Protein AF-A0A7Z0DL35-F1 (afdb_monomer_lite)

Secondary structure (DSSP, 8-state):
--S---EEE---HHHHHHHHHHHHHS---SSPPPPB-SSEEEHHHHHHHHHHHTT-----------HHHHHHHHTTTTS--SPBSSS--HHHHHHHHTS--

Radius of gyration: 16.34 Å; chains: 1; bounding box: 38×23×43 Å

pLDDT: mean 86.92, std 10.4, range [43.53, 97.44]

Sequence (101 aa):
MPFTLLRARLTSCRTAAARLAELTLGRPAGRVADMAGPRTYSLEELQCSYLETVGKRRVRLPIRVPGKAGKAYRAGVNLSSETPAGTETWEEFLAAHVLAA

Foldseek 3Di:
DFAQQQKFFDDDPVLVVVVVVVCVPDDPDDDDDDAGHPDIDGPCRLVVLLCVLLVHDDDDGGDQDDDDVSVCSVVVVVPDPDDHRDHDDPNNVSVVPVNVD

Structure (mmCIF, N/CA/C/O backbone):
data_AF-A0A7Z0DL35-F1
#
_entry.id   AF-A0A7Z0DL35-F1
#
loop_
_atom_site.group_PDB
_atom_site.id
_atom_site.type_symbol
_atom_site.label_atom_id
_atom_site.label_alt_id
_atom_site.label_comp_id
_atom_site.label_asym_id
_atom_site.label_entity_id
_atom_site.label_seq_id
_atom_site.pdbx_PDB_ins_code
_atom_site.Cartn_x
_atom_site.Cartn_y
_atom_site.Cartn_z
_atom_site.occupancy
_atom_site.B_iso_or_equiv
_atom_site.auth_seq_id
_atom_site.auth_comp_id
_atom_site.auth_asym_id
_atom_site.auth_atom_id
_atom_site.pdbx_PDB_model_num
ATOM 1 N N . MET A 1 1 ? -0.309 13.331 20.214 1.00 43.53 1 MET A N 1
ATOM 2 C CA . MET A 1 1 ? -0.426 12.913 18.802 1.00 43.53 1 MET A CA 1
ATOM 3 C C . MET A 1 1 ? -0.403 11.395 18.734 1.00 43.53 1 MET A C 1
ATOM 5 O O . MET A 1 1 ? 0.687 10.826 18.750 1.00 43.53 1 MET A O 1
ATOM 9 N N . PRO A 1 2 ? -1.560 10.724 18.798 1.00 51.19 2 PRO A N 1
ATOM 10 C CA . PRO A 1 2 ? -1.608 9.277 18.730 1.00 51.19 2 PRO A CA 1
ATOM 11 C C . PRO A 1 2 ? -1.643 8.811 17.265 1.00 51.19 2 PRO A C 1
ATOM 13 O O . PRO A 1 2 ? -2.081 9.548 16.395 1.00 51.19 2 PRO A O 1
ATOM 16 N N . PHE A 1 3 ? -1.179 7.584 17.040 1.00 53.69 3 PHE A N 1
ATOM 17 C CA . PHE A 1 3 ? -1.045 6.856 15.775 1.00 53.69 3 PHE A CA 1
ATOM 18 C C . PHE A 1 3 ? 0.199 7.212 14.951 1.00 53.69 3 PHE A C 1
ATOM 20 O O . PHE A 1 3 ? 0.497 8.353 14.609 1.00 53.69 3 PHE A O 1
ATOM 27 N N . THR A 1 4 ? 0.999 6.179 14.697 1.00 56.56 4 THR A N 1
ATOM 28 C CA . THR A 1 4 ? 2.170 6.233 13.826 1.00 56.56 4 THR A CA 1
ATOM 29 C C . THR A 1 4 ? 1.756 6.821 12.477 1.00 56.56 4 THR A C 1
ATOM 31 O O . THR A 1 4 ? 0.903 6.253 11.807 1.00 56.56 4 THR A O 1
ATOM 34 N N . LEU A 1 5 ? 2.382 7.931 12.064 1.00 69.06 5 LEU A N 1
ATOM 35 C CA . LEU A 1 5 ? 2.221 8.548 10.7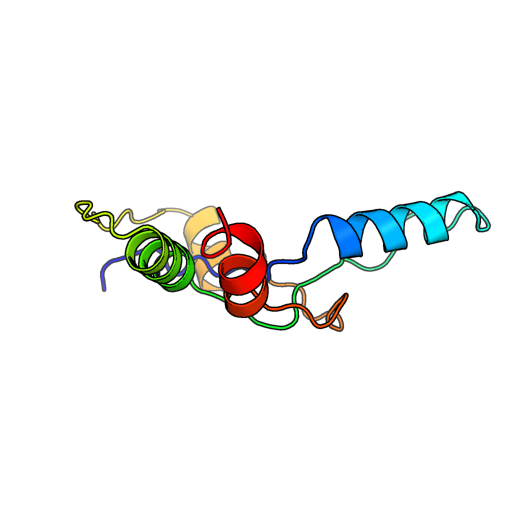37 1.00 69.06 5 LEU A CA 1
ATOM 36 C C . LEU A 1 5 ? 2.864 7.682 9.638 1.00 69.06 5 LEU A C 1
ATOM 38 O O . LEU A 1 5 ? 3.588 8.187 8.783 1.00 69.06 5 LEU A O 1
ATOM 42 N N . LEU A 1 6 ? 2.673 6.365 9.693 1.00 84.56 6 LEU A N 1
ATOM 43 C CA . LEU A 1 6 ? 3.023 5.510 8.580 1.00 84.56 6 LEU A CA 1
ATOM 44 C C . LEU A 1 6 ? 2.013 5.809 7.486 1.00 84.56 6 LEU A C 1
ATOM 46 O O . LEU A 1 6 ? 0.805 5.639 7.664 1.00 84.56 6 LEU A O 1
ATOM 50 N N . ARG A 1 7 ? 2.543 6.287 6.371 1.00 90.38 7 ARG A N 1
ATOM 51 C CA . ARG A 1 7 ? 1.793 6.509 5.151 1.00 90.38 7 ARG A CA 1
ATOM 52 C C . ARG A 1 7 ? 2.220 5.486 4.115 1.00 90.38 7 ARG A C 1
ATOM 54 O O . ARG A 1 7 ? 3.369 5.058 4.133 1.00 90.38 7 ARG A O 1
ATOM 61 N N . ALA A 1 8 ? 1.333 5.118 3.208 1.00 89.50 8 ALA A N 1
ATOM 62 C CA . ALA A 1 8 ? 1.614 4.205 2.112 1.00 89.50 8 ALA A CA 1
ATOM 63 C C . ALA A 1 8 ? 0.889 4.659 0.842 1.00 89.50 8 ALA A C 1
ATOM 65 O O . ALA A 1 8 ? -0.169 5.283 0.911 1.00 89.50 8 ALA A O 1
ATOM 66 N N . ARG A 1 9 ? 1.450 4.319 -0.320 1.00 91.50 9 ARG A N 1
ATOM 67 C CA . ARG A 1 9 ? 0.774 4.421 -1.619 1.00 91.50 9 ARG A CA 1
ATOM 68 C C . ARG A 1 9 ? 0.461 3.004 -2.084 1.00 91.50 9 ARG A C 1
ATOM 70 O O . ARG A 1 9 ? 1.384 2.247 -2.362 1.00 91.50 9 ARG A O 1
ATOM 77 N N . LEU A 1 10 ? -0.817 2.635 -2.127 1.00 89.00 10 LEU A N 1
ATOM 78 C CA . LEU A 1 10 ? -1.247 1.272 -2.459 1.00 89.00 10 LEU A CA 1
ATOM 79 C C . LEU A 1 10 ? -1.449 1.106 -3.963 1.00 89.00 10 LEU A C 1
ATOM 81 O O . LEU A 1 10 ? -2.169 1.892 -4.566 1.00 89.00 10 LEU A O 1
ATOM 85 N N . THR A 1 11 ? -0.861 0.069 -4.551 1.00 92.12 11 THR A N 1
ATOM 86 C CA . THR A 1 11 ? -1.177 -0.361 -5.921 1.00 92.12 11 THR A CA 1
ATOM 87 C C . THR A 1 11 ? -1.926 -1.689 -5.879 1.00 92.12 11 THR A C 1
ATOM 89 O O . THR A 1 11 ? -1.709 -2.495 -4.970 1.00 92.12 11 THR A O 1
ATOM 92 N N . SER A 1 12 ? -2.815 -1.921 -6.843 1.00 91.25 12 SER A N 1
ATOM 93 C CA . SER A 1 12 ? -3.579 -3.162 -6.904 1.00 91.25 12 SER A CA 1
ATOM 94 C C . SER A 1 12 ? -2.765 -4.309 -7.495 1.00 91.25 12 SER A C 1
ATOM 96 O O . SER A 1 12 ? -1.896 -4.118 -8.351 1.00 91.25 12 SER A O 1
ATOM 98 N N . CYS A 1 13 ? -3.083 -5.539 -7.080 1.00 92.62 13 CYS A N 1
ATOM 99 C CA . CYS A 1 13 ? -2.447 -6.740 -7.624 1.00 92.62 13 CYS A CA 1
ATOM 100 C C . CYS A 1 13 ? -2.627 -6.846 -9.144 1.00 92.62 13 CYS A C 1
ATOM 102 O O . CYS A 1 13 ? -1.721 -7.307 -9.830 1.00 92.62 13 CYS A O 1
ATOM 104 N N . ARG A 1 14 ? -3.763 -6.378 -9.679 1.00 92.00 14 ARG A N 1
ATOM 105 C CA . ARG A 1 14 ? -4.028 -6.337 -11.123 1.00 92.00 14 ARG A CA 1
ATOM 106 C C . ARG A 1 14 ? -3.019 -5.449 -11.851 1.00 92.00 14 ARG A C 1
ATOM 108 O O . ARG A 1 14 ? -2.435 -5.876 -12.844 1.00 92.00 14 ARG A O 1
ATOM 115 N N . THR A 1 15 ? -2.782 -4.247 -11.328 1.00 93.06 15 THR A N 1
ATOM 116 C CA . THR A 1 15 ? -1.811 -3.300 -11.892 1.00 93.06 15 THR A CA 1
ATOM 117 C C . THR A 1 15 ? -0.387 -3.852 -11.805 1.00 93.06 15 THR A C 1
ATOM 119 O O . THR A 1 15 ? 0.350 -3.825 -12.790 1.00 93.06 15 THR A O 1
ATOM 122 N N . ALA A 1 16 ? -0.013 -4.419 -10.653 1.00 92.75 16 ALA A N 1
ATOM 123 C CA . ALA A 1 16 ? 1.289 -5.057 -10.462 1.00 92.75 16 ALA A CA 1
ATOM 124 C C . ALA A 1 16 ? 1.510 -6.231 -11.431 1.00 92.75 16 ALA A C 1
ATOM 126 O O . ALA A 1 16 ? 2.562 -6.321 -12.061 1.00 92.75 16 ALA A O 1
ATOM 127 N N . ALA A 1 17 ? 0.511 -7.101 -11.600 1.00 94.81 17 ALA A N 1
ATOM 128 C CA . ALA A 1 17 ? 0.585 -8.243 -12.506 1.00 94.81 17 ALA A CA 1
ATOM 129 C C . ALA A 1 17 ? 0.759 -7.813 -13.969 1.00 94.81 17 ALA A C 1
ATOM 131 O O . ALA A 1 17 ? 1.599 -8.373 -14.670 1.00 94.81 17 ALA A O 1
ATOM 132 N N . ALA A 1 18 ? 0.021 -6.790 -14.415 1.00 94.44 18 ALA A N 1
ATOM 133 C CA . ALA A 1 18 ? 0.168 -6.249 -15.764 1.00 94.44 18 ALA A CA 1
ATOM 134 C C . ALA A 1 18 ? 1.592 -5.725 -16.010 1.00 94.44 18 ALA A C 1
ATOM 136 O O . ALA A 1 18 ? 2.210 -6.064 -17.020 1.00 94.44 18 ALA A O 1
ATOM 137 N N . ARG A 1 19 ? 2.151 -4.973 -15.052 1.00 93.69 19 ARG A N 1
ATOM 138 C CA . ARG A 1 19 ? 3.523 -4.461 -15.155 1.00 93.69 19 ARG A CA 1
ATOM 139 C C . ARG A 1 19 ? 4.567 -5.578 -15.132 1.00 93.69 19 ARG A C 1
ATOM 141 O O . ARG A 1 19 ? 5.531 -5.526 -15.888 1.00 93.69 19 ARG A O 1
ATOM 148 N N . LEU A 1 20 ? 4.382 -6.601 -14.299 1.00 94.19 20 LEU A N 1
ATOM 149 C CA . LEU A 1 20 ? 5.272 -7.766 -14.266 1.00 94.19 20 LEU A CA 1
ATOM 150 C C . LEU A 1 20 ? 5.264 -8.532 -15.594 1.00 94.19 20 LEU A C 1
ATOM 152 O O . LEU A 1 20 ? 6.329 -8.923 -16.075 1.00 94.19 20 LEU A O 1
ATOM 156 N N . ALA A 1 21 ? 4.089 -8.721 -16.198 1.00 96.44 21 ALA A N 1
ATOM 157 C CA . ALA A 1 21 ? 3.960 -9.364 -17.501 1.00 96.44 21 ALA A CA 1
ATOM 158 C C . ALA A 1 21 ? 4.659 -8.549 -18.603 1.00 96.44 21 ALA A C 1
ATOM 160 O O . ALA A 1 21 ? 5.455 -9.107 -19.355 1.00 96.44 21 ALA A O 1
ATOM 161 N N . GLU A 1 22 ? 4.435 -7.231 -18.646 1.00 94.88 22 GLU A N 1
ATOM 162 C CA . GLU A 1 22 ? 5.106 -6.314 -19.580 1.00 94.88 22 GLU A CA 1
ATOM 163 C C . GLU A 1 22 ? 6.636 -6.432 -19.489 1.00 94.88 22 GLU A C 1
ATOM 165 O O . GLU A 1 22 ? 7.315 -6.615 -20.498 1.00 94.88 22 GLU A O 1
ATOM 170 N N . LEU A 1 23 ? 7.181 -6.382 -18.270 1.00 95.44 23 LEU A N 1
ATOM 171 C CA . LEU A 1 23 ? 8.626 -6.438 -18.038 1.00 95.44 23 LEU A CA 1
ATOM 172 C C . LEU A 1 23 ? 9.238 -7.792 -18.397 1.00 95.44 23 LEU A C 1
ATOM 174 O O . LEU A 1 23 ? 10.369 -7.845 -18.873 1.00 95.44 23 LEU A O 1
ATOM 178 N N . THR A 1 24 ? 8.498 -8.876 -18.173 1.00 95.69 24 THR A N 1
ATOM 179 C CA . THR A 1 24 ? 8.971 -10.242 -18.433 1.00 95.69 24 THR A CA 1
ATOM 180 C C . THR A 1 24 ? 8.982 -10.566 -19.928 1.00 95.69 24 THR A C 1
ATOM 182 O O . THR A 1 24 ? 9.838 -11.319 -20.383 1.00 95.69 24 THR A O 1
ATOM 185 N N . LEU A 1 25 ? 8.049 -9.997 -20.698 1.00 97.44 25 LEU A N 1
ATOM 186 C CA . LEU A 1 25 ? 7.968 -10.180 -22.153 1.00 97.44 25 LEU A CA 1
ATOM 187 C C . LEU A 1 25 ? 8.915 -9.250 -22.933 1.00 97.44 25 LEU A C 1
ATOM 189 O O . LEU A 1 25 ? 9.144 -9.458 -24.125 1.00 97.44 25 LEU A O 1
ATOM 193 N N . GLY A 1 26 ? 9.451 -8.219 -22.279 1.00 95.31 26 GLY A N 1
ATOM 194 C CA . GLY A 1 26 ? 10.417 -7.288 -22.852 1.00 95.31 26 GLY A CA 1
ATOM 195 C C . GLY A 1 26 ? 11.865 -7.791 -22.824 1.00 95.31 26 GLY A C 1
ATOM 196 O O . GLY A 1 26 ? 12.174 -8.923 -22.457 1.00 95.31 26 GLY A O 1
ATOM 197 N N . ARG A 1 27 ? 12.797 -6.910 -23.205 1.00 95.44 27 ARG A N 1
ATOM 198 C CA . ARG A 1 27 ? 14.234 -7.160 -23.002 1.00 95.44 27 ARG A CA 1
ATOM 199 C C . ARG A 1 27 ? 14.582 -7.019 -21.512 1.00 95.44 27 ARG A C 1
ATOM 201 O O . ARG A 1 27 ? 13.989 -6.167 -20.850 1.00 95.44 27 ARG A O 1
ATOM 208 N N . PRO A 1 28 ? 15.578 -7.763 -20.993 1.00 94.00 28 PRO A N 1
ATOM 209 C CA . PRO A 1 28 ? 16.042 -7.604 -19.617 1.00 94.00 28 PRO A CA 1
ATOM 210 C C . PRO A 1 28 ? 16.392 -6.144 -19.302 1.00 94.00 28 PRO A C 1
ATOM 212 O O . PRO A 1 28 ? 17.255 -5.556 -19.950 1.00 94.00 28 PRO A O 1
ATOM 215 N N . ALA A 1 29 ? 15.714 -5.570 -18.306 1.00 93.06 29 ALA A N 1
ATOM 216 C CA . ALA A 1 29 ? 15.815 -4.146 -17.970 1.00 93.06 29 ALA A CA 1
ATOM 217 C C . ALA A 1 29 ? 16.531 -3.867 -16.633 1.00 93.06 29 ALA A C 1
ATOM 219 O O . ALA A 1 29 ? 16.687 -2.712 -16.247 1.00 93.06 29 ALA A O 1
ATOM 220 N N . GLY A 1 30 ? 16.976 -4.903 -15.910 1.00 93.00 30 GLY A N 1
ATOM 221 C CA . GLY A 1 30 ? 17.592 -4.741 -14.590 1.00 93.00 30 GLY A CA 1
ATOM 222 C C . GLY A 1 30 ? 16.618 -4.149 -13.562 1.00 93.00 30 GLY A C 1
ATOM 223 O O . GLY A 1 30 ? 15.465 -4.574 -13.482 1.00 93.00 30 GLY A O 1
ATOM 224 N N . ARG A 1 31 ? 17.077 -3.181 -12.753 1.00 92.31 31 ARG A N 1
ATOM 225 C CA . ARG A 1 31 ? 16.209 -2.464 -11.806 1.00 92.31 31 ARG A CA 1
ATOM 226 C C . ARG A 1 31 ? 15.343 -1.458 -12.565 1.00 92.31 31 ARG A C 1
ATOM 228 O O . ARG A 1 31 ? 15.858 -0.509 -13.146 1.00 92.31 31 ARG A O 1
ATOM 235 N N . VAL A 1 32 ? 14.033 -1.642 -12.484 1.00 91.06 32 VAL A N 1
ATOM 236 C CA . VAL A 1 32 ? 13.030 -0.724 -13.036 1.00 91.06 32 VAL A CA 1
ATOM 237 C C . VAL A 1 32 ? 12.506 0.233 -11.965 1.00 91.06 32 VAL A C 1
ATOM 239 O O . VAL A 1 32 ? 12.728 0.012 -10.775 1.00 91.06 32 VAL A O 1
ATOM 242 N N . ALA A 1 33 ? 11.817 1.292 -12.395 1.00 89.00 33 ALA A N 1
ATOM 243 C CA . ALA A 1 33 ? 11.187 2.255 -11.495 1.00 89.00 33 ALA A CA 1
ATOM 244 C C . ALA A 1 33 ? 10.168 1.585 -10.556 1.00 89.00 33 ALA A C 1
ATOM 246 O O . ALA A 1 33 ? 9.446 0.664 -10.954 1.00 89.00 33 ALA A O 1
ATOM 247 N N . ASP A 1 34 ? 10.115 2.074 -9.317 1.00 87.50 34 ASP A N 1
ATOM 248 C CA . ASP A 1 34 ? 9.198 1.579 -8.294 1.00 87.50 34 ASP A CA 1
ATOM 249 C C . ASP A 1 34 ? 7.744 1.913 -8.671 1.00 87.50 34 ASP A C 1
ATOM 251 O O . ASP A 1 34 ? 7.442 2.981 -9.202 1.00 87.50 34 ASP A O 1
ATOM 255 N N . MET A 1 35 ? 6.818 1.010 -8.351 1.00 89.12 35 MET A N 1
ATOM 256 C CA . MET A 1 35 ? 5.387 1.222 -8.563 1.00 89.12 35 MET A CA 1
ATOM 257 C C . MET A 1 35 ? 4.742 1.804 -7.308 1.00 89.12 35 MET A C 1
ATOM 259 O O . MET A 1 35 ? 4.954 1.304 -6.203 1.00 89.12 35 MET A O 1
ATOM 263 N N . ALA A 1 36 ? 3.898 2.819 -7.477 1.00 89.94 36 ALA A N 1
ATOM 264 C CA . ALA A 1 36 ? 3.161 3.424 -6.376 1.00 89.94 36 ALA A CA 1
ATOM 265 C C . ALA A 1 36 ? 1.705 3.687 -6.752 1.00 89.94 36 ALA A C 1
ATOM 267 O O . ALA A 1 36 ? 1.397 4.027 -7.886 1.00 89.94 36 ALA A O 1
ATOM 268 N N . GLY A 1 37 ? 0.810 3.579 -5.775 1.00 90.75 37 GLY A N 1
ATOM 269 C CA . GLY A 1 37 ? -0.591 3.953 -5.942 1.00 90.75 37 GLY A CA 1
ATOM 270 C C . GLY A 1 37 ? -0.833 5.417 -6.317 1.00 90.75 37 GLY A C 1
ATOM 271 O O . GLY A 1 37 ? 0.023 6.277 -6.059 1.00 90.75 37 GLY A O 1
ATOM 272 N N . PRO A 1 38 ? -2.034 5.743 -6.820 1.00 91.75 38 PRO A N 1
ATOM 273 C CA . PRO A 1 38 ? -2.417 7.110 -7.178 1.00 91.75 38 PRO A CA 1
ATOM 274 C C . PRO A 1 38 ? -2.511 8.056 -5.978 1.00 91.75 38 PRO A C 1
ATOM 276 O O . PRO A 1 38 ? -2.307 9.257 -6.128 1.00 91.75 38 PRO A O 1
ATOM 279 N N . ARG A 1 39 ? -2.751 7.529 -4.772 1.00 92.19 39 ARG A N 1
ATOM 280 C CA . ARG A 1 39 ? -2.934 8.329 -3.558 1.00 92.19 39 ARG A CA 1
ATOM 281 C C . ARG A 1 39 ? -2.111 7.794 -2.392 1.00 92.19 39 ARG A C 1
ATOM 283 O O . ARG A 1 39 ? -1.854 6.596 -2.281 1.00 92.19 39 ARG A O 1
ATOM 290 N N . THR A 1 40 ? -1.688 8.716 -1.532 1.00 92.06 40 THR A N 1
ATOM 291 C CA . THR A 1 40 ? -1.057 8.405 -0.248 1.00 92.06 40 THR A CA 1
ATOM 292 C C . THR A 1 40 ? -2.129 8.304 0.829 1.00 92.06 40 THR A C 1
ATOM 294 O O . THR A 1 40 ? -2.934 9.222 0.966 1.00 92.06 40 THR A O 1
ATOM 297 N N . TYR A 1 41 ? -2.087 7.233 1.614 1.00 92.25 41 TYR A N 1
ATOM 298 C CA . TYR A 1 41 ? -2.971 6.995 2.750 1.00 92.25 41 TYR A CA 1
ATOM 299 C C . TYR A 1 41 ? -2.149 6.850 4.017 1.00 92.25 41 TYR A C 1
ATOM 301 O O . TYR A 1 41 ? -1.095 6.216 4.014 1.00 92.25 41 TYR A O 1
ATOM 309 N N . SER A 1 42 ? -2.634 7.398 5.116 1.00 90.50 42 SER A N 1
ATOM 310 C CA . SER A 1 42 ? -2.235 6.967 6.447 1.00 90.50 42 SER A CA 1
ATOM 311 C C . SER A 1 42 ? -2.762 5.560 6.730 1.00 90.50 42 SER A C 1
ATOM 313 O O . SER A 1 42 ? -3.793 5.131 6.210 1.00 90.50 42 SER A O 1
ATOM 315 N N . LEU A 1 43 ? -2.066 4.839 7.605 1.00 87.50 43 LEU A N 1
ATOM 316 C CA . LEU A 1 43 ? -2.535 3.535 8.068 1.00 87.50 43 LEU A CA 1
ATOM 317 C C . LEU A 1 43 ? -3.904 3.624 8.775 1.00 87.50 43 LEU A C 1
ATOM 319 O O . LEU A 1 43 ? -4.675 2.668 8.743 1.00 87.50 43 LEU A O 1
ATOM 323 N N . GLU A 1 44 ? -4.204 4.770 9.394 1.00 88.06 44 GLU A N 1
ATOM 324 C CA . GLU A 1 44 ? -5.502 5.045 10.014 1.00 88.06 44 GLU A CA 1
ATOM 325 C C . GLU A 1 44 ? -6.615 5.152 8.970 1.00 88.06 44 GLU A C 1
ATOM 327 O O . GLU A 1 44 ? -7.633 4.483 9.122 1.00 88.06 44 GLU A O 1
ATOM 332 N N . GLU A 1 45 ? -6.411 5.913 7.890 1.00 91.81 45 GLU A N 1
ATOM 333 C CA . GLU A 1 45 ? -7.384 6.009 6.790 1.00 91.81 45 GLU A CA 1
ATOM 334 C C . GLU A 1 45 ? -7.691 4.628 6.203 1.00 91.81 45 GLU A C 1
ATOM 336 O O . GLU A 1 45 ? -8.860 4.282 6.032 1.00 91.81 45 GLU A O 1
ATOM 341 N N . LEU A 1 46 ? -6.663 3.803 5.967 1.00 92.38 46 LEU A N 1
ATOM 342 C CA . LEU A 1 46 ? -6.837 2.438 5.456 1.00 92.38 46 LEU A CA 1
ATOM 343 C C . LEU A 1 46 ? -7.640 1.559 6.420 1.00 92.38 46 LEU A C 1
ATOM 345 O O .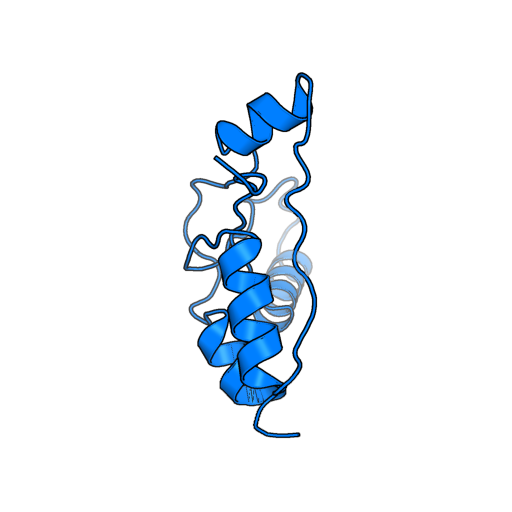 LEU A 1 46 ? -8.553 0.845 6.010 1.00 92.38 46 LEU A O 1
ATOM 349 N N . GLN A 1 47 ? -7.311 1.609 7.712 1.00 91.12 47 GLN A N 1
ATOM 350 C CA . GLN A 1 47 ? -7.986 0.794 8.715 1.00 91.12 47 GLN A CA 1
ATOM 351 C C . GLN A 1 47 ? -9.441 1.230 8.925 1.00 91.12 47 GLN A C 1
ATOM 353 O O . GLN A 1 47 ? -10.321 0.372 8.989 1.00 91.12 47 GLN A O 1
ATOM 358 N N . CYS A 1 48 ? -9.695 2.533 9.063 1.00 91.56 48 CYS A N 1
ATOM 359 C CA . CYS A 1 48 ? -11.034 3.067 9.302 1.00 91.56 48 CYS A CA 1
ATOM 360 C C . CYS A 1 48 ? -11.950 2.797 8.107 1.00 91.56 48 CYS A C 1
ATOM 362 O O . CYS A 1 48 ? -12.982 2.160 8.296 1.00 91.56 48 CYS A O 1
ATOM 364 N N . SER A 1 49 ? -11.525 3.153 6.891 1.00 93.75 49 SER A N 1
ATOM 365 C CA . SER A 1 49 ? -12.322 2.915 5.677 1.00 93.75 49 SER A CA 1
ATOM 366 C C . SER A 1 49 ? -12.632 1.431 5.461 1.00 93.75 49 SER A C 1
ATOM 368 O O . SER A 1 49 ? -13.766 1.087 5.135 1.00 93.75 49 SER A O 1
ATOM 370 N N . TYR A 1 50 ? -11.678 0.525 5.717 1.00 93.44 50 TYR A N 1
ATOM 371 C CA . TYR A 1 50 ? -11.945 -0.913 5.659 1.00 93.44 50 TYR A CA 1
ATOM 372 C C . TYR A 1 50 ? -13.011 -1.339 6.669 1.00 93.44 50 TYR A C 1
ATOM 374 O O . TYR A 1 50 ? -13.984 -1.989 6.299 1.00 93.44 50 TYR A O 1
ATOM 382 N N . LEU A 1 51 ? -12.821 -0.988 7.947 1.00 93.69 51 LEU A N 1
ATOM 383 C CA . LEU A 1 51 ? -13.713 -1.384 9.039 1.00 93.69 51 LEU A CA 1
ATOM 384 C C . LEU A 1 51 ? -15.131 -0.842 8.856 1.00 93.69 51 LEU A C 1
ATOM 386 O O . LEU A 1 51 ? -16.086 -1.565 9.135 1.00 93.69 51 LEU A O 1
ATOM 390 N N . GLU A 1 52 ? -15.252 0.394 8.376 1.00 92.81 52 GLU A N 1
ATOM 391 C CA . GLU A 1 52 ? -16.522 1.012 7.997 1.00 92.81 52 GLU A CA 1
ATOM 392 C C . GLU A 1 52 ? -17.180 0.241 6.851 1.00 92.81 52 GLU A C 1
ATOM 394 O O . GLU A 1 52 ? -18.335 -0.160 6.984 1.00 92.81 52 GLU A O 1
ATOM 399 N N . THR A 1 53 ? -16.427 -0.067 5.791 1.00 94.50 53 THR A N 1
ATOM 400 C CA . THR A 1 53 ? -16.933 -0.818 4.628 1.00 94.50 53 THR A CA 1
ATOM 401 C C . THR A 1 53 ? -17.449 -2.206 5.016 1.00 94.50 53 THR A C 1
ATOM 403 O O . THR A 1 53 ? -18.506 -2.617 4.553 1.00 94.50 53 THR A O 1
ATOM 406 N N . VAL A 1 54 ? -16.752 -2.929 5.903 1.00 93.00 54 VAL A N 1
ATOM 407 C CA . VAL A 1 54 ? -17.182 -4.271 6.356 1.00 93.00 54 VAL A CA 1
ATOM 408 C C . VAL A 1 54 ? -18.117 -4.249 7.574 1.00 93.00 54 VAL A C 1
ATOM 410 O O . VAL A 1 54 ? -18.391 -5.306 8.148 1.00 93.00 54 VAL A O 1
ATOM 413 N N . GLY A 1 55 ? -18.546 -3.071 8.038 1.00 92.94 55 GLY A N 1
ATOM 414 C CA . GLY A 1 55 ? -19.455 -2.921 9.181 1.00 92.94 55 GLY A CA 1
ATOM 415 C C . GLY A 1 55 ? -18.904 -3.423 10.525 1.00 92.94 55 GLY A C 1
ATOM 416 O O . GLY A 1 55 ? -19.672 -3.834 11.397 1.00 92.94 55 GLY A O 1
ATOM 417 N N . LYS A 1 56 ? -17.578 -3.431 10.728 1.00 92.56 56 LYS A N 1
ATOM 418 C CA . LYS A 1 56 ? -16.941 -3.967 11.949 1.00 92.56 56 LYS A CA 1
ATOM 419 C C . LYS A 1 56 ? -16.437 -2.863 12.868 1.00 92.56 56 LYS A C 1
ATOM 421 O O . LYS A 1 56 ? -15.695 -1.976 12.464 1.00 92.56 56 LYS A O 1
ATOM 426 N N . ARG A 1 57 ? -16.713 -2.997 14.169 1.00 91.50 57 ARG A N 1
ATOM 427 C CA . ARG A 1 57 ? -16.157 -2.120 15.213 1.00 91.50 57 ARG A CA 1
ATOM 428 C C . ARG A 1 57 ? -14.982 -2.793 15.933 1.00 91.50 57 ARG A C 1
ATOM 430 O O . ARG A 1 57 ? -15.093 -3.924 16.411 1.00 91.50 57 ARG A O 1
ATOM 437 N N . ARG A 1 58 ? -13.841 -2.100 16.011 1.00 87.75 58 ARG A N 1
ATOM 438 C CA . ARG A 1 58 ? -12.607 -2.555 16.682 1.00 87.75 58 ARG A CA 1
ATOM 439 C C . ARG A 1 58 ? -11.976 -1.412 17.477 1.00 87.75 58 ARG A C 1
ATOM 441 O O . ARG A 1 58 ? -12.038 -0.260 17.053 1.00 87.75 58 ARG A O 1
ATOM 448 N N . VAL A 1 59 ? -11.361 -1.737 18.615 1.00 87.19 59 VAL A N 1
ATOM 449 C CA . VAL A 1 59 ? -10.566 -0.775 19.393 1.00 87.19 59 VAL A CA 1
ATOM 450 C C . VAL A 1 59 ? -9.283 -0.464 18.625 1.00 87.19 59 VAL A C 1
ATOM 452 O O . VAL A 1 59 ? -8.596 -1.377 18.169 1.00 87.19 59 VAL A O 1
ATOM 455 N N . ARG A 1 60 ? -8.959 0.825 18.493 1.00 83.12 60 ARG A N 1
ATOM 456 C CA . ARG A 1 60 ? -7.733 1.307 17.850 1.00 83.12 60 ARG A CA 1
ATOM 457 C C . ARG A 1 60 ? -6.823 1.891 18.917 1.00 83.12 60 ARG A C 1
ATOM 459 O O . ARG A 1 60 ? -7.183 2.877 19.555 1.00 83.12 60 ARG A O 1
ATOM 466 N N . LEU A 1 61 ? -5.660 1.278 19.117 1.00 80.69 61 LEU A N 1
ATOM 467 C CA . LEU A 1 61 ? -4.660 1.778 20.053 1.00 80.69 61 LEU A CA 1
ATOM 468 C C . LEU A 1 61 ? -3.490 2.404 19.297 1.00 80.69 61 LEU A C 1
ATOM 470 O O . LEU A 1 61 ? -2.961 1.792 18.365 1.00 80.69 61 LEU A O 1
ATOM 474 N N . PRO A 1 62 ? -3.065 3.614 19.681 1.00 74.25 62 PRO A N 1
ATOM 475 C CA . PRO A 1 62 ? -1.947 4.266 19.037 1.00 74.25 62 PRO A CA 1
ATOM 476 C C . PRO A 1 62 ? -0.645 3.575 19.402 1.00 74.25 62 PRO A C 1
ATOM 478 O O . PRO A 1 62 ? -0.128 3.718 20.506 1.00 74.25 62 PRO A O 1
ATOM 481 N N . ILE A 1 63 ? -0.074 2.866 18.436 1.00 79.69 63 ILE A N 1
ATOM 482 C CA . ILE A 1 63 ? 1.288 2.354 18.545 1.00 79.69 63 ILE A CA 1
ATOM 483 C C . ILE A 1 63 ? 2.224 3.469 18.094 1.00 79.69 63 ILE A C 1
ATOM 485 O O . ILE A 1 63 ? 1.996 4.076 17.046 1.00 79.69 63 ILE A O 1
ATOM 489 N N . ARG A 1 64 ? 3.272 3.750 18.874 1.00 77.12 64 ARG A N 1
ATOM 490 C CA . ARG A 1 64 ? 4.381 4.626 18.477 1.00 77.12 64 ARG A CA 1
ATOM 491 C C . ARG A 1 64 ? 5.562 3.754 18.090 1.00 77.12 64 ARG A C 1
ATOM 493 O O . ARG A 1 64 ? 6.037 2.990 18.918 1.00 77.12 64 ARG A O 1
ATOM 500 N N . VAL A 1 65 ? 6.082 3.929 16.877 1.00 82.56 65 VAL A N 1
ATOM 501 C CA . VAL A 1 65 ? 7.349 3.304 16.468 1.00 82.56 65 VAL A CA 1
ATOM 502 C C . VAL A 1 65 ? 8.521 4.205 16.902 1.00 82.56 65 VAL A C 1
ATOM 504 O O . VAL A 1 65 ? 8.657 5.323 16.377 1.00 82.56 65 VAL A O 1
ATOM 507 N N . PRO A 1 66 ? 9.347 3.798 17.888 1.00 83.31 66 PRO A N 1
ATOM 508 C CA . PRO A 1 66 ? 10.505 4.572 18.327 1.00 83.31 66 PRO A CA 1
ATOM 509 C C . PRO A 1 66 ? 11.710 4.393 17.385 1.00 83.31 66 PRO A C 1
ATOM 511 O O . PRO A 1 66 ? 11.679 3.635 16.415 1.00 83.31 66 PRO A O 1
ATOM 514 N N . GLY A 1 67 ? 12.793 5.117 17.675 1.00 90.44 67 GLY A N 1
ATOM 515 C CA . GLY A 1 67 ? 14.080 4.941 17.000 1.00 90.44 67 GLY A CA 1
ATOM 516 C C . GLY A 1 67 ? 14.134 5.434 15.549 1.00 90.44 67 GLY A C 1
ATOM 517 O O . GLY A 1 67 ? 13.284 6.199 15.079 1.00 90.44 67 GLY A O 1
ATOM 518 N N . LYS A 1 68 ? 15.190 5.006 14.845 1.00 91.06 68 LYS A N 1
ATOM 519 C CA . LYS A 1 68 ? 15.511 5.441 13.474 1.00 91.06 68 LYS A CA 1
ATOM 520 C C . LYS A 1 68 ? 14.410 5.077 12.476 1.00 91.06 68 LYS A C 1
ATOM 522 O O . LYS A 1 68 ? 14.016 5.935 11.693 1.00 91.06 68 LYS A O 1
ATOM 527 N N . ALA A 1 69 ? 13.863 3.863 12.561 1.00 86.12 69 ALA A N 1
ATOM 528 C CA . ALA A 1 69 ? 12.777 3.408 11.691 1.00 86.12 69 ALA A CA 1
ATOM 529 C C . ALA A 1 69 ? 11.535 4.301 11.821 1.00 86.12 69 ALA A C 1
ATOM 531 O O . ALA A 1 69 ? 11.013 4.803 10.829 1.00 86.12 69 ALA A O 1
ATOM 532 N N . GLY A 1 70 ? 11.117 4.603 13.054 1.00 86.31 70 GLY A N 1
ATOM 533 C CA . GLY A 1 70 ? 10.003 5.518 13.287 1.0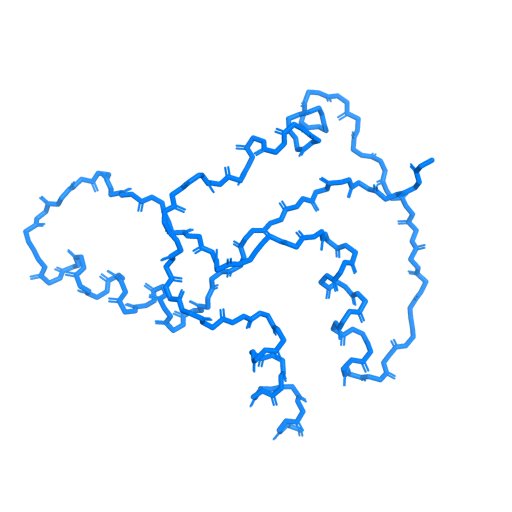0 86.31 70 GLY A CA 1
ATOM 534 C C . GLY A 1 70 ? 10.254 6.928 12.747 1.00 86.31 70 GLY A C 1
ATOM 535 O O . GLY A 1 70 ? 9.331 7.557 12.233 1.00 86.31 70 GLY A O 1
ATOM 536 N N . LYS A 1 71 ? 11.491 7.438 12.846 1.00 87.81 71 LYS A N 1
ATOM 537 C CA . LYS A 1 71 ? 11.869 8.733 12.250 1.00 87.81 71 LYS A CA 1
ATOM 538 C C . LYS A 1 71 ? 11.785 8.690 10.720 1.00 87.81 71 LYS A C 1
ATOM 540 O O . LYS A 1 71 ? 11.239 9.624 10.146 1.00 87.81 71 LYS A O 1
ATOM 545 N N . ALA A 1 72 ? 12.271 7.622 10.089 1.00 89.06 72 ALA A N 1
ATOM 546 C CA . ALA A 1 72 ? 12.237 7.451 8.637 1.00 89.06 72 ALA A CA 1
ATOM 547 C C . ALA A 1 72 ? 10.800 7.392 8.094 1.00 89.06 72 ALA A C 1
ATOM 549 O O . ALA A 1 72 ? 10.475 8.114 7.156 1.00 89.06 72 ALA A O 1
ATOM 550 N N . TYR A 1 73 ? 9.913 6.626 8.736 1.00 85.88 73 TYR A N 1
ATOM 551 C CA . TYR A 1 73 ? 8.501 6.577 8.342 1.00 85.88 73 TYR A CA 1
ATOM 552 C C . TYR A 1 73 ? 7.792 7.921 8.516 1.00 85.88 73 TYR A C 1
ATOM 554 O O . TYR A 1 73 ? 7.067 8.347 7.624 1.00 85.88 73 TYR A O 1
ATOM 562 N N . ARG A 1 74 ? 8.048 8.643 9.618 1.00 85.88 74 ARG A N 1
ATOM 563 C CA . ARG A 1 74 ? 7.507 10.005 9.798 1.00 85.88 74 ARG A CA 1
ATOM 564 C C . ARG A 1 74 ? 8.034 10.997 8.760 1.00 85.88 74 ARG A C 1
ATOM 566 O O . ARG A 1 74 ? 7.331 11.943 8.434 1.00 85.88 74 ARG A O 1
ATOM 573 N N . ALA A 1 75 ? 9.249 10.783 8.262 1.00 88.88 75 ALA A N 1
ATOM 574 C CA . ALA A 1 75 ? 9.828 11.559 7.171 1.00 88.88 75 ALA A CA 1
ATOM 575 C C . ALA A 1 75 ? 9.353 11.094 5.780 1.00 88.88 75 ALA A C 1
ATOM 577 O O . ALA A 1 75 ? 9.770 11.672 4.784 1.00 88.88 75 ALA A O 1
ATOM 578 N N . GLY A 1 76 ? 8.498 10.066 5.694 1.00 88.06 76 GLY A N 1
ATOM 579 C CA . GLY A 1 76 ? 7.972 9.563 4.427 1.00 88.06 76 GLY A CA 1
ATOM 580 C C . GLY A 1 76 ? 9.013 8.865 3.555 1.00 88.06 76 GLY A C 1
ATOM 581 O O . GLY A 1 76 ? 8.804 8.758 2.356 1.00 88.06 76 GLY A O 1
ATOM 582 N N . VAL A 1 77 ? 10.116 8.366 4.128 1.00 88.56 77 VAL A N 1
ATOM 583 C CA . VAL A 1 77 ? 11.210 7.716 3.369 1.00 88.56 77 VAL A CA 1
ATOM 584 C C . VAL A 1 77 ? 10.729 6.491 2.577 1.00 88.56 77 VAL A C 1
ATOM 586 O O . VAL A 1 77 ? 11.354 6.091 1.605 1.00 88.56 77 VAL A O 1
ATOM 589 N N . ASN A 1 78 ? 9.607 5.893 2.975 1.00 87.25 78 ASN A N 1
ATOM 590 C CA . ASN A 1 78 ? 8.988 4.763 2.285 1.00 87.25 78 ASN A CA 1
ATOM 591 C C . ASN A 1 78 ? 8.041 5.172 1.140 1.00 87.25 78 ASN A C 1
ATOM 593 O O . ASN A 1 78 ? 7.462 4.298 0.495 1.00 87.25 78 ASN A O 1
ATOM 597 N N . LEU A 1 79 ? 7.797 6.469 0.943 1.00 88.44 79 LEU A N 1
ATOM 598 C CA . LEU A 1 79 ? 6.913 6.970 -0.100 1.00 88.44 79 LEU A CA 1
ATOM 599 C C . LEU A 1 79 ? 7.735 7.240 -1.353 1.00 88.44 79 LEU A C 1
ATOM 601 O O . LEU A 1 79 ? 8.600 8.110 -1.366 1.00 88.44 79 LEU A O 1
ATOM 605 N N . SER A 1 80 ? 7.429 6.504 -2.416 1.00 81.81 80 SER A N 1
ATOM 606 C CA . SER A 1 80 ? 7.993 6.789 -3.728 1.00 81.81 80 SER A CA 1
ATOM 607 C C . SER A 1 80 ? 7.441 8.112 -4.277 1.00 81.81 80 SER A C 1
ATOM 609 O O . SER A 1 80 ? 6.228 8.365 -4.218 1.00 81.81 80 SER A O 1
ATOM 611 N N . SER A 1 81 ? 8.338 8.941 -4.820 1.00 74.12 81 SER A N 1
ATOM 612 C CA . SER A 1 81 ? 8.017 10.146 -5.595 1.00 74.12 81 SER A CA 1
ATOM 613 C C . SER A 1 81 ? 7.675 9.841 -7.056 1.00 74.12 81 SER A C 1
ATOM 615 O O . SER A 1 81 ? 7.328 10.759 -7.794 1.00 74.12 81 SER A O 1
ATOM 617 N N . GLU A 1 82 ? 7.775 8.576 -7.472 1.00 76.75 82 GLU A N 1
ATOM 618 C CA . GLU A 1 82 ? 7.501 8.148 -8.841 1.00 76.75 82 GLU A CA 1
ATOM 619 C C . GLU A 1 82 ? 6.028 8.354 -9.223 1.00 76.75 82 GLU A C 1
ATOM 621 O O . GLU A 1 82 ? 5.115 8.455 -8.380 1.00 76.75 82 GLU A O 1
ATOM 626 N N . THR A 1 83 ? 5.811 8.424 -10.537 1.00 74.44 83 THR A N 1
ATOM 627 C CA . THR A 1 83 ? 4.485 8.531 -11.141 1.00 74.44 83 THR A CA 1
ATOM 628 C C . THR A 1 83 ? 3.602 7.361 -10.691 1.00 74.44 83 THR A C 1
ATOM 630 O O . THR A 1 83 ? 4.079 6.227 -10.614 1.00 74.44 83 THR A O 1
ATOM 633 N N . PRO A 1 84 ? 2.313 7.607 -10.382 1.00 76.88 84 PRO A N 1
ATOM 634 C CA . PRO A 1 84 ? 1.372 6.538 -10.091 1.00 76.88 84 PRO A CA 1
ATOM 635 C C . PRO A 1 84 ? 1.390 5.419 -11.135 1.00 76.88 84 PRO A C 1
ATOM 637 O O . PRO A 1 84 ? 1.304 5.673 -12.336 1.00 76.88 84 PRO A O 1
ATOM 640 N N . ALA A 1 85 ? 1.433 4.180 -10.660 1.00 81.25 85 ALA A N 1
ATOM 641 C CA . ALA A 1 85 ? 1.140 3.003 -11.451 1.00 81.25 85 ALA A CA 1
ATOM 642 C C . ALA A 1 85 ? -0.343 2.655 -11.282 1.00 81.25 85 ALA A C 1
ATOM 644 O O . ALA A 1 85 ? -0.783 2.292 -10.186 1.00 81.25 85 ALA A O 1
ATOM 645 N N . GLY A 1 86 ? -1.088 2.742 -12.386 1.00 83.81 86 GLY A N 1
ATOM 646 C CA . GLY A 1 86 ? -2.537 2.546 -12.405 1.00 83.81 86 GLY A CA 1
ATOM 647 C C . GLY A 1 86 ? -3.314 3.737 -11.835 1.00 83.81 86 GLY A C 1
ATOM 648 O O . GLY A 1 86 ? -2.744 4.689 -11.302 1.00 83.81 86 GLY A O 1
ATOM 649 N N . THR A 1 87 ? -4.637 3.681 -11.978 1.00 87.56 87 THR A N 1
ATOM 650 C CA . THR A 1 87 ? -5.561 4.740 -11.537 1.00 87.56 87 THR A CA 1
ATOM 651 C C . THR A 1 87 ? -6.487 4.304 -10.408 1.00 87.56 87 THR A C 1
ATOM 653 O O . THR A 1 87 ? -7.094 5.162 -9.782 1.00 87.56 87 THR A O 1
ATOM 656 N N . GLU A 1 88 ? -6.573 3.000 -10.133 1.00 92.62 88 GLU A N 1
ATOM 657 C CA . GLU A 1 88 ? -7.461 2.437 -9.114 1.00 92.62 88 GLU A CA 1
ATOM 658 C C . GLU A 1 88 ? -7.031 2.868 -7.705 1.00 92.62 88 GLU A C 1
ATOM 660 O O . GLU A 1 88 ? -5.888 2.671 -7.275 1.00 92.62 88 GLU A O 1
ATOM 665 N N . THR A 1 89 ? -7.969 3.472 -6.988 1.00 94.31 89 THR A N 1
ATOM 666 C CA . THR A 1 89 ? -7.830 3.912 -5.601 1.00 94.31 89 THR A CA 1
ATOM 667 C C . THR A 1 89 ? -8.229 2.814 -4.616 1.00 94.31 89 THR A C 1
ATOM 669 O O . THR A 1 89 ? -8.773 1.770 -4.975 1.00 94.31 89 THR A O 1
ATOM 672 N N . TRP A 1 90 ? -7.945 3.048 -3.334 1.00 94.56 90 TRP A N 1
ATOM 673 C CA . TRP A 1 90 ? -8.317 2.121 -2.271 1.00 94.56 90 TRP A CA 1
ATOM 674 C C . TRP A 1 90 ? -9.839 2.019 -2.127 1.00 94.56 90 TRP A C 1
ATOM 676 O O . TRP A 1 90 ? -10.380 0.927 -1.971 1.00 94.56 90 TRP A O 1
ATOM 686 N N . GLU A 1 91 ? -10.530 3.150 -2.226 1.00 94.00 91 GLU A N 1
ATOM 687 C CA . GLU A 1 91 ? -11.982 3.234 -2.122 1.00 94.00 91 GLU A CA 1
ATOM 688 C C . GLU A 1 91 ? -12.678 2.528 -3.294 1.00 94.00 91 GLU A C 1
ATOM 690 O O . GLU A 1 91 ? -13.619 1.768 -3.072 1.00 94.00 91 GLU A O 1
ATOM 695 N N . GLU A 1 92 ? -12.182 2.707 -4.523 1.00 93.38 92 GLU A N 1
ATOM 696 C CA . GLU A 1 92 ? -12.685 1.984 -5.701 1.00 93.38 92 GLU A CA 1
ATOM 697 C C . GLU A 1 92 ? -12.483 0.472 -5.558 1.00 93.38 92 GLU A C 1
ATOM 699 O O . GLU A 1 92 ? -13.404 -0.305 -5.822 1.00 93.38 92 GLU A O 1
ATOM 704 N N . PHE A 1 93 ? -11.313 0.050 -5.065 1.00 93.12 93 PHE A N 1
ATOM 705 C CA . PHE A 1 93 ? -11.044 -1.359 -4.797 1.00 93.12 93 PHE A CA 1
ATOM 706 C C . PHE A 1 93 ? -12.024 -1.944 -3.766 1.00 93.12 93 PHE A C 1
ATOM 708 O O . PHE A 1 93 ? -12.592 -3.015 -4.002 1.00 93.12 93 PHE A O 1
ATOM 715 N N . LEU A 1 94 ? -12.246 -1.245 -2.645 1.00 93.88 94 LEU A N 1
ATOM 716 C CA . LEU A 1 94 ? -13.191 -1.661 -1.605 1.00 93.88 94 LEU A CA 1
ATOM 717 C C . LEU A 1 94 ? -14.626 -1.748 -2.139 1.00 93.88 94 LEU A C 1
ATOM 719 O O . LEU A 1 94 ? -15.311 -2.743 -1.890 1.00 93.88 94 LEU A O 1
ATOM 723 N N . ALA A 1 95 ? -15.069 -0.752 -2.906 1.00 91.94 95 ALA A N 1
ATOM 724 C CA . ALA A 1 95 ? -16.405 -0.748 -3.492 1.00 91.94 95 ALA A CA 1
ATOM 725 C C . ALA A 1 95 ? -16.61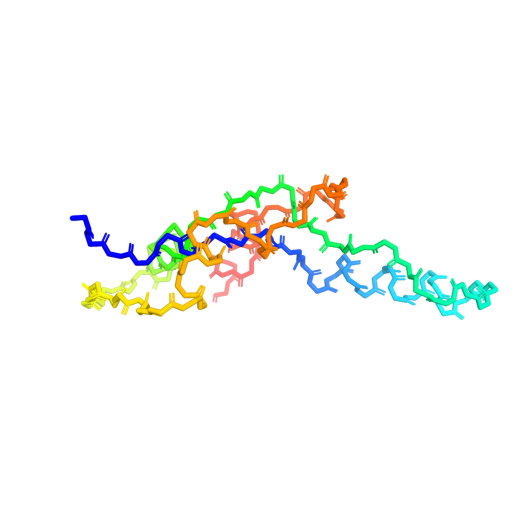6 -1.931 -4.449 1.00 91.94 95 ALA A C 1
ATOM 727 O O . ALA A 1 95 ? -17.661 -2.576 -4.412 1.00 91.94 95 ALA A O 1
ATOM 728 N N . ALA A 1 96 ? -15.608 -2.255 -5.260 1.00 91.19 96 ALA A N 1
ATOM 729 C CA . ALA A 1 96 ? -15.700 -3.326 -6.244 1.00 91.19 96 ALA A CA 1
ATOM 730 C C . ALA A 1 96 ? -15.613 -4.745 -5.647 1.00 91.19 96 ALA A C 1
ATOM 732 O O . ALA A 1 96 ? -16.185 -5.666 -6.222 1.00 91.19 96 ALA A O 1
ATOM 733 N N . HIS A 1 97 ? -14.904 -4.946 -4.528 1.00 87.06 97 HIS A N 1
ATOM 734 C CA . HIS A 1 97 ? -14.560 -6.299 -4.046 1.00 87.06 97 HIS A CA 1
ATOM 735 C C . HIS A 1 97 ? -15.046 -6.629 -2.635 1.00 87.06 97 HIS A C 1
ATOM 737 O O . HIS A 1 97 ? -15.072 -7.801 -2.267 1.00 87.06 97 HIS A O 1
ATOM 743 N N . VAL A 1 98 ? -15.389 -5.624 -1.829 1.00 84.12 98 VAL A N 1
ATOM 744 C CA . VAL A 1 98 ? -15.801 -5.822 -0.431 1.00 84.12 98 VAL A CA 1
ATOM 745 C C . VAL A 1 98 ? -17.292 -5.570 -0.246 1.00 84.12 98 VAL A C 1
ATOM 747 O O . VAL A 1 98 ? -17.915 -6.271 0.538 1.00 84.12 98 VAL A O 1
ATOM 750 N N . LEU A 1 99 ? -17.876 -4.618 -0.981 1.00 72.81 99 LEU A N 1
ATOM 751 C CA . LEU A 1 99 ? -19.331 -4.401 -0.983 1.00 72.81 99 LEU A CA 1
ATOM 752 C C . LEU A 1 99 ? -20.085 -5.358 -1.918 1.00 72.81 99 LEU A C 1
ATOM 754 O O . LEU A 1 99 ? -21.286 -5.543 -1.760 1.00 72.81 99 LEU A O 1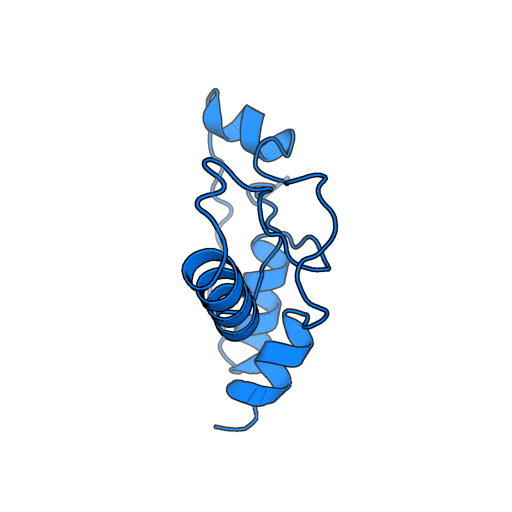
ATOM 758 N N . ALA A 1 100 ? -19.396 -5.940 -2.903 1.00 59.28 100 ALA A N 1
ATOM 759 C CA . ALA A 1 100 ? -19.981 -6.869 -3.871 1.00 59.28 100 ALA A CA 1
ATOM 760 C C . ALA A 1 100 ? -19.990 -8.341 -3.399 1.00 59.28 100 ALA A C 1
ATOM 762 O O . ALA A 1 100 ? -20.403 -9.213 -4.164 1.00 59.28 100 ALA A O 1
ATOM 763 N N . ALA A 1 101 ? -19.511 -8.615 -2.180 1.00 51.19 101 ALA A N 1
ATOM 764 C CA . ALA A 1 101 ? -19.424 -9.940 -1.560 1.00 51.19 101 ALA A CA 1
ATOM 765 C C . ALA A 1 101 ? -20.406 -10.059 -0.388 1.00 51.19 101 ALA A C 1
ATOM 767 O O . ALA A 1 101 ? -20.972 -11.161 -0.219 1.00 51.19 101 ALA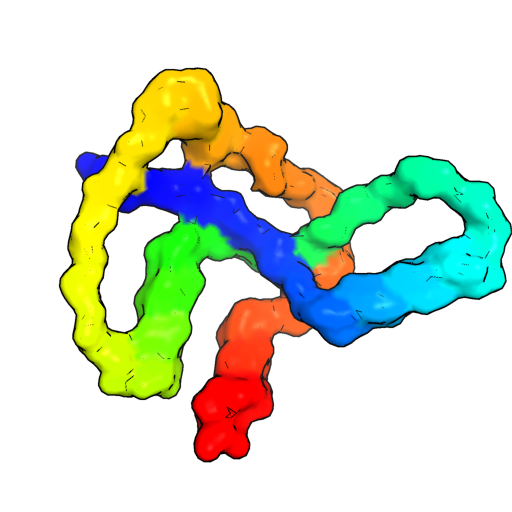 A O 1
#

Organism: NCBI:txid860243